Protein AF-A0A2K8S0R3-F1 (afdb_monomer_lite)

Sequence (87 aa):
MMGQVSLTFDEGDGRNRAFGRLAIDMGLAKAEGPVTAKLDVASMRQLVDGMMEAMYAIERTERLEGQMPDLQAPSAYELGALTGGFP

Structure (mmCIF, N/CA/C/O backbone):
data_AF-A0A2K8S0R3-F1
#
_entry.id   AF-A0A2K8S0R3-F1
#
loop_
_atom_site.group_PDB
_atom_site.id
_atom_site.type_symbol
_atom_site.label_atom_id
_atom_site.label_alt_id
_atom_site.label_comp_id
_atom_site.label_asym_id
_atom_site.label_entity_id
_atom_site.label_seq_id
_atom_site.pdbx_PDB_ins_code
_atom_site.Cartn_x
_atom_site.Cartn_y
_atom_site.Cartn_z
_atom_site.occupancy
_atom_site.B_iso_or_equiv
_atom_site.auth_seq_id
_atom_site.auth_comp_id
_atom_site.auth_asym_id
_atom_site.auth_atom_id
_atom_site.pdbx_PDB_model_num
ATOM 1 N N . MET A 1 1 ? 7.313 -2.963 19.707 1.00 58.78 1 MET A N 1
ATOM 2 C CA . MET A 1 1 ? 7.991 -2.376 18.531 1.00 58.78 1 MET A CA 1
ATOM 3 C C . MET A 1 1 ? 6.908 -1.780 17.650 1.00 58.78 1 MET A C 1
ATOM 5 O O . MET A 1 1 ? 5.856 -2.400 17.566 1.00 58.78 1 MET A O 1
ATOM 9 N N . MET A 1 2 ? 7.098 -0.590 17.073 1.00 67.38 2 MET A N 1
ATOM 10 C CA . MET A 1 2 ? 6.173 -0.099 16.041 1.00 67.38 2 MET A CA 1
ATOM 11 C C . MET A 1 2 ? 6.462 -0.844 14.736 1.00 67.38 2 MET A C 1
ATOM 13 O O . MET A 1 2 ? 7.631 -1.020 14.400 1.00 67.38 2 MET A O 1
ATOM 17 N N . GLY A 1 3 ? 5.419 -1.306 14.045 1.00 74.25 3 GLY A N 1
ATOM 18 C CA . GLY A 1 3 ? 5.560 -1.908 12.720 1.00 74.25 3 GLY A CA 1
ATOM 19 C C . GLY A 1 3 ? 6.018 -0.879 11.684 1.00 74.25 3 GLY A C 1
ATOM 20 O O . GLY A 1 3 ? 5.742 0.313 11.818 1.00 74.25 3 GLY A O 1
ATOM 21 N N . GLN A 1 4 ? 6.717 -1.341 10.653 1.00 80.19 4 GLN A N 1
ATOM 22 C CA . GLN A 1 4 ? 7.217 -0.533 9.553 1.00 80.19 4 GLN A CA 1
ATOM 23 C C . GLN A 1 4 ? 6.762 -1.126 8.221 1.00 80.19 4 GLN A C 1
ATOM 25 O O . GLN A 1 4 ? 6.921 -2.315 7.963 1.00 80.19 4 GLN A O 1
ATOM 30 N N . VAL A 1 5 ? 6.256 -0.269 7.340 1.00 79.62 5 VAL A N 1
ATOM 31 C CA . VAL A 1 5 ? 6.036 -0.605 5.932 1.00 79.62 5 VAL A CA 1
ATOM 32 C C . VAL A 1 5 ? 7.035 0.193 5.106 1.00 79.62 5 VAL A C 1
ATOM 34 O O . VAL A 1 5 ? 7.132 1.409 5.266 1.00 79.62 5 VAL A O 1
ATOM 37 N N . SER A 1 6 ? 7.795 -0.473 4.240 1.00 82.81 6 SER A N 1
ATOM 38 C CA . SER A 1 6 ? 8.690 0.181 3.288 1.00 82.81 6 SER A CA 1
ATOM 39 C C . SER A 1 6 ? 8.356 -0.230 1.859 1.00 82.81 6 SER A C 1
ATOM 41 O O . SER A 1 6 ? 8.092 -1.395 1.562 1.00 82.81 6 SER A O 1
ATOM 43 N N . LEU A 1 7 ? 8.347 0.759 0.970 1.00 82.88 7 LEU A N 1
ATOM 44 C CA . LEU A 1 7 ? 8.149 0.579 -0.461 1.00 82.88 7 LEU A CA 1
ATOM 45 C C . LEU A 1 7 ? 9.365 1.164 -1.176 1.00 82.88 7 LEU A C 1
ATOM 47 O O . LEU A 1 7 ? 9.702 2.331 -0.984 1.00 82.88 7 LEU A O 1
ATOM 51 N N . THR A 1 8 ? 10.045 0.348 -1.973 1.00 83.69 8 THR A N 1
ATOM 52 C CA . THR A 1 8 ? 11.215 0.759 -2.759 1.00 83.69 8 THR A CA 1
ATOM 53 C C . THR A 1 8 ? 10.945 0.516 -4.233 1.00 83.69 8 THR A C 1
ATOM 55 O O . THR A 1 8 ? 10.390 -0.521 -4.592 1.00 83.69 8 THR A O 1
ATOM 58 N N . PHE A 1 9 ? 11.342 1.459 -5.084 1.00 81.88 9 PHE A N 1
ATOM 59 C CA . PHE A 1 9 ? 11.211 1.350 -6.534 1.00 81.88 9 PHE A CA 1
ATOM 60 C C . PHE A 1 9 ? 12.584 1.058 -7.128 1.00 81.88 9 PHE A C 1
ATOM 62 O O . PHE A 1 9 ? 13.492 1.877 -7.007 1.00 81.88 9 PHE A O 1
ATOM 69 N N . ASP A 1 10 ? 12.728 -0.109 -7.748 1.00 81.44 10 ASP A N 1
ATOM 70 C CA . ASP A 1 10 ? 13.930 -0.467 -8.492 1.00 81.44 10 ASP A CA 1
ATOM 71 C C . ASP A 1 10 ? 13.708 -0.069 -9.961 1.00 81.44 10 ASP A C 1
ATOM 73 O O . ASP A 1 10 ? 12.854 -0.630 -10.663 1.00 81.44 10 ASP A O 1
ATOM 77 N N . GLU A 1 11 ? 14.443 0.952 -10.410 1.00 72.69 11 GLU A N 1
ATOM 78 C CA . GLU A 1 11 ? 14.388 1.440 -11.788 1.00 72.69 11 GLU A CA 1
ATOM 79 C C . GLU A 1 11 ? 15.002 0.396 -12.730 1.00 72.69 11 GLU A C 1
ATOM 81 O O . GLU A 1 11 ? 16.091 -0.133 -12.499 1.00 72.69 11 GLU A O 1
ATOM 86 N N . GLY A 1 12 ? 14.262 0.041 -13.779 1.00 70.94 12 GLY A N 1
ATOM 87 C CA . GLY A 1 12 ? 14.693 -0.966 -14.741 1.00 70.94 12 GLY A CA 1
ATOM 88 C C . GLY A 1 12 ? 15.786 -0.433 -15.667 1.00 70.94 12 GLY A C 1
ATOM 89 O O . GLY A 1 12 ? 15.630 0.624 -16.267 1.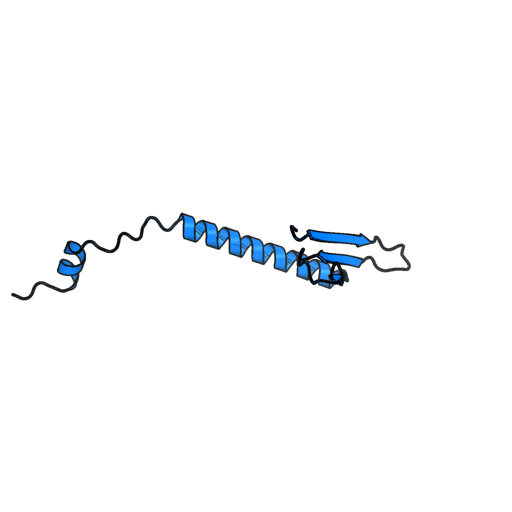00 70.94 12 GLY A O 1
ATOM 90 N N . ASP A 1 13 ? 16.859 -1.197 -15.863 1.00 72.44 13 ASP A N 1
ATOM 91 C CA . ASP A 1 13 ? 18.019 -0.839 -16.698 1.00 72.44 13 ASP A CA 1
ATOM 92 C C . ASP A 1 13 ? 17.822 -1.113 -18.208 1.00 72.44 13 ASP A C 1
ATOM 94 O O . ASP A 1 13 ? 18.776 -1.324 -18.959 1.00 72.44 13 ASP A O 1
ATOM 98 N N . GLY A 1 14 ? 16.570 -1.171 -18.670 1.00 64.88 14 GLY A N 1
ATOM 99 C CA . GLY A 1 14 ? 16.206 -1.482 -20.058 1.00 64.88 14 GLY A CA 1
ATOM 100 C C . GLY A 1 14 ? 16.293 -2.969 -20.433 1.00 64.88 14 GLY A C 1
ATOM 101 O O . GLY A 1 14 ? 15.659 -3.378 -21.404 1.00 64.88 14 GLY A O 1
ATOM 102 N N . ARG A 1 15 ? 17.004 -3.800 -19.654 1.00 72.56 15 ARG A N 1
ATOM 103 C CA . ARG A 1 15 ? 16.954 -5.275 -19.751 1.00 72.56 15 ARG A CA 1
ATOM 104 C C . ARG A 1 15 ? 16.012 -5.868 -18.714 1.00 72.56 15 ARG A C 1
ATOM 106 O O . ARG A 1 15 ? 15.320 -6.844 -18.997 1.00 72.56 15 ARG A O 1
ATOM 113 N N . ASN A 1 16 ? 15.950 -5.252 -17.539 1.00 67.44 16 ASN A N 1
ATOM 114 C CA . ASN A 1 16 ? 15.004 -5.589 -16.488 1.00 67.44 16 ASN A CA 1
ATOM 115 C C . ASN A 1 16 ? 13.836 -4.597 -16.482 1.00 67.44 16 ASN A C 1
ATOM 117 O O . ASN A 1 16 ? 14.029 -3.387 -16.573 1.00 67.44 16 ASN A O 1
ATOM 121 N N . ARG A 1 17 ? 12.603 -5.105 -16.362 1.00 72.62 17 ARG A N 1
ATOM 122 C CA . ARG A 1 17 ? 11.430 -4.251 -16.118 1.00 72.62 17 ARG A CA 1
ATOM 123 C C . ARG A 1 17 ? 11.527 -3.637 -14.724 1.00 72.62 17 ARG A C 1
ATOM 125 O O . ARG A 1 17 ? 11.908 -4.339 -13.792 1.00 72.62 17 ARG A O 1
ATOM 132 N N . ALA A 1 18 ? 11.128 -2.373 -14.594 1.00 76.44 18 ALA A N 1
ATOM 133 C CA . ALA A 1 18 ? 10.986 -1.716 -13.299 1.00 76.44 18 ALA A CA 1
ATOM 134 C C . ALA A 1 18 ? 9.997 -2.484 -12.406 1.00 76.44 18 ALA A C 1
ATOM 136 O O . ALA A 1 18 ? 8.971 -2.980 -12.888 1.00 76.44 18 ALA A O 1
ATOM 137 N N . PHE A 1 19 ? 10.306 -2.589 -11.116 1.00 81.06 19 PHE A N 1
ATOM 138 C CA . PHE A 1 19 ? 9.458 -3.262 -10.135 1.00 81.06 19 PHE A CA 1
ATOM 139 C C . PHE A 1 19 ? 9.531 -2.569 -8.776 1.00 81.06 19 PHE A C 1
ATOM 141 O O . PHE A 1 19 ? 10.523 -1.929 -8.432 1.00 81.06 19 PHE A O 1
ATOM 148 N N . GLY A 1 20 ? 8.469 -2.723 -7.994 1.00 82.25 20 GLY A N 1
ATOM 149 C CA . GLY A 1 20 ? 8.433 -2.304 -6.601 1.00 82.25 20 GLY A CA 1
ATOM 150 C C . GLY A 1 20 ? 8.817 -3.457 -5.684 1.00 82.25 20 GLY A C 1
ATOM 151 O O . GLY A 1 20 ? 8.520 -4.619 -5.969 1.00 82.25 20 GLY A O 1
ATOM 152 N N . ARG A 1 21 ? 9.443 -3.152 -4.553 1.00 83.38 21 ARG A N 1
ATOM 153 C CA . ARG A 1 21 ? 9.579 -4.071 -3.425 1.00 83.38 21 ARG A CA 1
ATOM 154 C C . ARG A 1 21 ? 8.802 -3.495 -2.251 1.00 83.38 21 ARG A C 1
ATOM 156 O O . ARG A 1 21 ? 9.108 -2.395 -1.803 1.00 83.38 21 ARG A O 1
ATOM 163 N N . LEU A 1 22 ? 7.813 -4.242 -1.773 1.00 83.62 22 LEU A N 1
ATOM 164 C CA . LEU A 1 22 ? 7.064 -3.940 -0.559 1.00 83.62 22 LEU A CA 1
ATOM 165 C C . LEU A 1 22 ? 7.603 -4.823 0.563 1.00 83.62 22 LEU A C 1
ATOM 167 O O . LEU A 1 22 ? 7.649 -6.041 0.404 1.00 83.62 22 LEU A O 1
ATOM 171 N N . ALA A 1 23 ? 8.004 -4.229 1.678 1.00 82.88 23 ALA A N 1
ATOM 172 C CA . ALA A 1 23 ? 8.375 -4.945 2.886 1.00 82.88 23 ALA A CA 1
ATOM 173 C C . ALA A 1 23 ? 7.491 -4.484 4.047 1.00 82.88 23 ALA A C 1
ATOM 175 O O . ALA A 1 23 ? 7.334 -3.286 4.278 1.00 82.88 23 ALA A O 1
ATOM 176 N N . ILE A 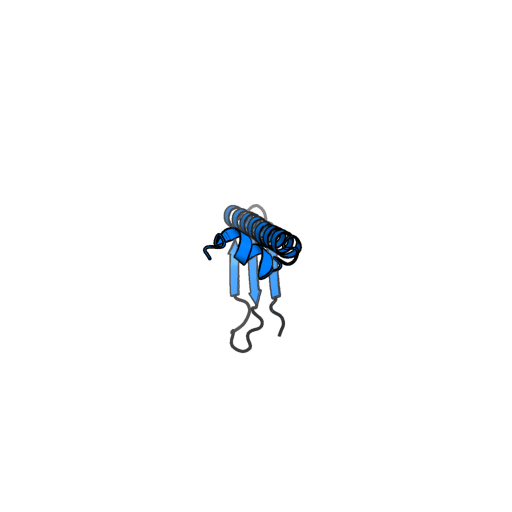1 24 ? 6.900 -5.438 4.761 1.00 82.50 24 ILE A N 1
ATOM 177 C CA . ILE A 1 24 ? 6.028 -5.191 5.907 1.00 82.50 24 ILE A CA 1
ATOM 178 C C . ILE A 1 24 ? 6.638 -5.891 7.115 1.00 82.50 24 ILE A C 1
ATOM 180 O O . ILE A 1 24 ? 6.630 -7.119 7.211 1.00 82.50 24 ILE A O 1
ATOM 184 N N . ASP A 1 25 ? 7.155 -5.097 8.041 1.00 82.31 25 ASP A N 1
ATOM 185 C CA . ASP A 1 25 ? 7.487 -5.526 9.388 1.00 82.31 25 ASP A CA 1
ATOM 186 C C . ASP A 1 25 ? 6.321 -5.162 10.310 1.00 82.31 25 ASP A C 1
ATOM 188 O O . ASP A 1 25 ? 6.012 -3.993 10.521 1.00 82.31 25 ASP A O 1
ATOM 192 N N . MET A 1 26 ? 5.650 -6.159 10.876 1.00 74.69 26 MET A N 1
ATOM 193 C CA . MET A 1 26 ? 4.543 -5.913 11.804 1.00 74.69 26 MET A CA 1
ATOM 194 C C . MET A 1 26 ? 5.021 -5.595 13.232 1.00 74.69 26 MET A C 1
ATOM 196 O O . MET A 1 26 ? 4.193 -5.393 14.117 1.00 74.69 26 MET A O 1
ATOM 200 N N . GLY A 1 27 ? 6.335 -5.575 13.495 1.00 66.50 27 GLY A N 1
ATOM 201 C CA . GLY A 1 27 ? 6.899 -5.300 14.820 1.00 66.50 27 GLY A CA 1
ATOM 202 C C . GLY A 1 27 ? 6.521 -6.350 15.872 1.00 66.50 27 GLY A C 1
ATOM 203 O O . GLY A 1 27 ? 6.627 -6.100 17.079 1.00 66.50 27 GLY A O 1
ATOM 204 N N . LEU A 1 28 ? 6.046 -7.517 15.422 1.00 69.12 28 LEU A N 1
ATOM 205 C CA . LEU A 1 28 ? 5.659 -8.636 16.268 1.00 69.12 28 LEU A CA 1
ATOM 206 C C . LEU A 1 28 ? 6.927 -9.358 16.711 1.00 69.12 28 LEU A C 1
ATOM 208 O O . LEU A 1 28 ? 7.666 -9.875 15.881 1.00 69.12 28 LEU A O 1
ATOM 212 N N . ALA A 1 29 ? 7.133 -9.481 18.024 1.00 60.94 29 ALA A N 1
ATOM 213 C CA . ALA A 1 29 ? 8.307 -10.132 18.620 1.00 60.94 29 ALA A CA 1
ATOM 214 C C . ALA A 1 29 ? 8.520 -11.611 18.207 1.00 60.94 29 ALA A C 1
ATOM 216 O O . ALA A 1 29 ? 9.492 -12.229 18.628 1.00 60.94 29 ALA A O 1
ATOM 217 N N . LYS A 1 30 ? 7.601 -12.189 17.423 1.00 64.81 30 LYS A N 1
ATOM 218 C CA . LYS A 1 30 ? 7.629 -13.567 16.915 1.00 64.81 30 LYS A CA 1
ATOM 219 C C . LYS A 1 30 ? 7.816 -13.677 15.395 1.00 64.81 30 LYS A C 1
ATOM 221 O O . LYS A 1 30 ? 7.859 -14.796 14.899 1.00 64.81 30 LYS A O 1
ATOM 226 N N . ALA A 1 31 ? 7.867 -12.573 14.652 1.00 64.56 31 ALA A N 1
ATOM 227 C CA . ALA A 1 31 ? 8.088 -12.624 13.208 1.00 64.56 31 ALA A CA 1
ATOM 228 C C . ALA A 1 31 ? 9.594 -12.705 12.908 1.00 64.56 31 ALA A C 1
ATOM 230 O O . ALA A 1 31 ? 10.375 -11.954 13.485 1.00 64.56 31 ALA A O 1
ATOM 231 N N . GLU A 1 32 ? 10.001 -13.585 11.989 1.00 68.38 32 GLU A N 1
ATOM 232 C CA . GLU A 1 32 ? 11.406 -13.801 11.581 1.00 68.38 32 GLU A CA 1
ATOM 233 C C . GLU A 1 32 ? 12.003 -12.639 10.753 1.00 68.38 32 GLU A C 1
ATOM 235 O O . GLU A 1 32 ? 13.056 -12.777 10.133 1.00 68.38 32 GLU A O 1
ATOM 240 N N . GLY A 1 33 ? 11.341 -11.481 10.743 1.00 72.12 33 GLY A N 1
ATOM 241 C CA . GLY A 1 33 ? 11.710 -10.303 9.969 1.00 72.12 33 GLY A CA 1
ATOM 242 C C . GLY A 1 33 ? 10.571 -9.805 9.073 1.00 72.12 33 GLY A C 1
ATOM 243 O O . GLY A 1 33 ? 9.445 -10.307 9.146 1.00 72.12 33 GLY A O 1
ATOM 244 N N . PRO A 1 34 ? 10.848 -8.796 8.231 1.00 76.44 34 PRO A N 1
ATOM 245 C CA . PRO A 1 34 ? 9.855 -8.224 7.334 1.00 76.44 34 PRO A CA 1
ATOM 246 C C . PRO A 1 34 ? 9.418 -9.225 6.260 1.00 76.44 34 PRO A C 1
ATOM 248 O O . PRO A 1 34 ? 10.242 -9.832 5.573 1.00 76.44 34 PRO A O 1
ATOM 251 N N . VAL A 1 35 ? 8.106 -9.336 6.049 1.00 81.50 35 VAL A N 1
ATOM 252 C CA . VAL A 1 35 ? 7.546 -10.043 4.891 1.00 81.50 35 VAL A CA 1
ATOM 253 C C . VAL A 1 35 ? 7.785 -9.178 3.661 1.00 81.50 35 VAL A C 1
ATOM 255 O O . VAL A 1 35 ? 7.369 -8.021 3.639 1.00 81.50 35 VAL A O 1
ATOM 258 N N . THR A 1 36 ? 8.451 -9.720 2.640 1.00 81.25 36 THR A N 1
ATOM 259 C CA . THR A 1 36 ? 8.768 -8.976 1.412 1.00 81.25 36 THR A CA 1
ATOM 260 C C . THR A 1 36 ? 8.023 -9.530 0.201 1.00 81.25 36 THR A C 1
ATOM 262 O O . THR A 1 36 ? 7.895 -10.741 0.033 1.00 81.25 36 THR A O 1
ATOM 265 N N . ALA A 1 37 ? 7.539 -8.636 -0.660 1.00 82.38 37 ALA A N 1
ATOM 266 C CA . ALA A 1 37 ? 6.873 -8.958 -1.914 1.00 82.38 37 ALA A CA 1
ATOM 267 C C . ALA A 1 37 ? 7.455 -8.116 -3.056 1.00 82.38 37 ALA A C 1
ATOM 269 O O . ALA A 1 37 ? 7.721 -6.922 -2.901 1.00 82.38 37 ALA A O 1
ATOM 270 N N . LYS A 1 38 ? 7.645 -8.747 -4.219 1.00 85.50 38 LYS A N 1
ATOM 271 C CA . LYS A 1 38 ? 8.010 -8.064 -5.464 1.00 85.50 38 LYS A CA 1
ATOM 272 C C . LYS A 1 38 ? 6.735 -7.760 -6.242 1.00 85.50 38 LYS A C 1
ATOM 274 O O . LYS A 1 38 ? 5.952 -8.667 -6.504 1.00 85.50 38 LYS A O 1
ATOM 279 N N . LEU A 1 39 ? 6.550 -6.504 -6.618 1.00 85.00 39 LEU A N 1
ATOM 280 C CA . LEU A 1 39 ? 5.362 -6.009 -7.301 1.00 85.00 39 LEU A CA 1
ATOM 281 C C . LEU A 1 39 ? 5.736 -5.572 -8.714 1.00 85.00 39 LEU A C 1
ATOM 283 O O . LEU A 1 39 ? 6.654 -4.773 -8.905 1.00 85.00 39 LEU A O 1
ATOM 287 N N . ASP A 1 40 ? 5.020 -6.082 -9.710 1.00 86.62 40 ASP A N 1
ATOM 288 C CA . ASP A 1 40 ? 5.077 -5.511 -11.051 1.00 86.62 40 ASP A CA 1
ATOM 289 C C . ASP A 1 40 ? 4.301 -4.184 -11.120 1.00 86.62 40 ASP A C 1
ATOM 291 O O . ASP A 1 40 ? 3.648 -3.761 -10.164 1.00 86.62 40 ASP A O 1
ATOM 295 N N . VAL A 1 41 ? 4.376 -3.502 -12.263 1.00 81.81 41 VAL A N 1
ATOM 296 C CA . VAL A 1 41 ? 3.752 -2.181 -12.444 1.00 81.81 41 VAL A CA 1
ATOM 297 C C . VAL A 1 41 ? 2.232 -2.218 -12.255 1.00 81.81 41 VAL A C 1
ATOM 299 O O . VAL A 1 41 ? 1.667 -1.291 -11.677 1.00 81.81 41 VAL A O 1
ATOM 302 N N . ALA A 1 42 ? 1.564 -3.286 -12.696 1.00 86.50 42 ALA A N 1
ATOM 303 C CA . ALA A 1 42 ? 0.117 -3.422 -12.544 1.00 86.50 42 ALA A CA 1
ATOM 304 C C . ALA A 1 42 ? -0.284 -3.627 -11.074 1.00 86.50 42 ALA A C 1
ATOM 306 O O . ALA A 1 42 ? -1.209 -2.977 -10.591 1.00 86.50 42 ALA A O 1
ATOM 307 N N . SER A 1 43 ? 0.456 -4.464 -10.351 1.00 87.19 43 SER A N 1
ATOM 308 C CA . SER A 1 43 ? 0.247 -4.738 -8.927 1.00 87.19 43 SER A CA 1
ATOM 309 C C . SER A 1 43 ? 0.562 -3.512 -8.067 1.00 87.19 43 SER A C 1
ATOM 311 O O . SER A 1 43 ? -0.150 -3.238 -7.106 1.00 87.19 43 SER A O 1
ATOM 313 N N . MET A 1 44 ? 1.590 -2.729 -8.426 1.00 83.56 44 MET A N 1
ATOM 314 C CA . MET A 1 44 ? 1.881 -1.448 -7.769 1.00 83.56 44 MET A CA 1
ATOM 315 C C . MET A 1 44 ? 0.719 -0.466 -7.916 1.00 83.56 44 MET A C 1
ATOM 317 O O . MET A 1 44 ? 0.339 0.178 -6.943 1.00 83.56 44 MET A O 1
ATOM 321 N N . ARG A 1 45 ? 0.128 -0.375 -9.112 1.00 86.44 45 ARG A N 1
ATOM 322 C CA . ARG A 1 45 ? -1.048 0.468 -9.336 1.00 86.44 45 ARG A CA 1
ATOM 323 C C . ARG A 1 45 ? -2.226 0.026 -8.467 1.00 86.44 45 ARG A C 1
ATOM 325 O O . ARG A 1 45 ? -2.795 0.855 -7.772 1.00 86.44 45 ARG A O 1
ATOM 332 N N . GLN A 1 46 ? -2.533 -1.271 -8.451 1.00 88.25 46 GLN A N 1
ATOM 333 C CA . GLN A 1 46 ? -3.609 -1.818 -7.618 1.00 88.25 46 GLN A CA 1
ATOM 334 C C . GLN A 1 46 ? -3.385 -1.561 -6.125 1.00 88.25 46 GLN A C 1
ATOM 336 O O . GLN A 1 46 ? -4.332 -1.240 -5.413 1.00 88.25 46 GLN A O 1
ATOM 341 N N . LEU A 1 47 ? -2.140 -1.675 -5.652 1.00 86.69 47 LEU A N 1
ATOM 342 C CA . LEU A 1 47 ? -1.795 -1.372 -4.266 1.00 86.69 47 LEU A CA 1
ATOM 343 C C . LEU A 1 47 ? -2.097 0.093 -3.926 1.00 86.69 47 LEU A C 1
ATOM 345 O O . LEU A 1 47 ? -2.724 0.361 -2.906 1.00 86.69 47 LEU A O 1
ATOM 349 N N . VAL A 1 48 ? -1.674 1.031 -4.778 1.00 86.06 48 VAL A N 1
ATOM 350 C CA . VAL A 1 48 ? -1.920 2.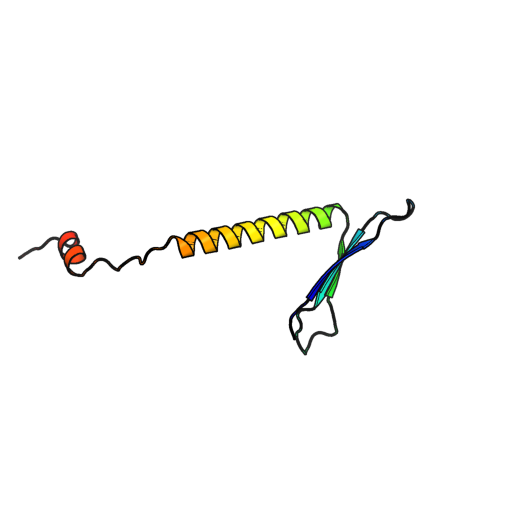467 -4.571 1.00 86.06 48 VAL A CA 1
ATOM 351 C C . VAL A 1 48 ? -3.414 2.783 -4.613 1.00 86.06 48 VAL A C 1
ATOM 353 O O . VAL A 1 48 ? -3.905 3.474 -3.721 1.00 86.06 48 VAL A O 1
ATOM 356 N N . ASP A 1 49 ? -4.138 2.243 -5.595 1.00 90.00 49 ASP A N 1
ATOM 357 C CA . ASP A 1 49 ? -5.586 2.433 -5.727 1.00 90.00 49 ASP A CA 1
ATOM 358 C C . ASP A 1 49 ? -6.314 1.921 -4.466 1.00 90.00 49 ASP A C 1
ATOM 360 O O . ASP A 1 49 ? -7.104 2.648 -3.864 1.00 90.00 49 ASP A O 1
ATOM 364 N N . GLY A 1 50 ? -5.965 0.723 -3.981 1.00 89.94 50 GLY A N 1
ATOM 365 C CA . GLY A 1 50 ? -6.539 0.157 -2.757 1.00 89.94 50 GLY A CA 1
ATOM 366 C C . GLY A 1 50 ? -6.190 0.942 -1.485 1.00 89.94 50 GLY A C 1
ATOM 367 O O . GLY A 1 50 ? -7.035 1.101 -0.605 1.00 89.94 50 GLY A O 1
ATOM 368 N N . MET A 1 51 ? -4.969 1.481 -1.379 1.00 86.94 51 MET A N 1
ATOM 369 C CA . MET A 1 51 ? -4.587 2.350 -0.258 1.00 86.94 51 MET A CA 1
ATOM 370 C C . MET A 1 51 ? -5.383 3.660 -0.256 1.00 86.94 51 MET A C 1
ATOM 372 O O . MET A 1 51 ? -5.828 4.099 0.803 1.00 86.94 51 MET A O 1
ATOM 376 N N . MET A 1 52 ? -5.597 4.267 -1.427 1.00 89.38 52 MET A N 1
ATOM 377 C CA . MET A 1 52 ? -6.425 5.468 -1.565 1.00 89.38 52 MET A CA 1
ATOM 378 C C . MET A 1 52 ? -7.874 5.201 -1.154 1.00 89.38 52 MET A C 1
ATOM 380 O O . MET A 1 52 ? -8.439 5.969 -0.378 1.00 89.38 52 MET A O 1
ATOM 384 N N . GLU A 1 53 ? -8.465 4.097 -1.617 1.00 92.12 53 GLU A N 1
ATOM 385 C CA . GLU A 1 53 ? -9.818 3.693 -1.219 1.00 92.12 53 GLU A CA 1
ATOM 386 C C . GLU A 1 53 ? -9.937 3.486 0.296 1.00 92.12 53 GLU A C 1
ATOM 388 O O . GLU A 1 53 ? -10.892 3.964 0.912 1.00 92.12 53 GLU A O 1
ATOM 393 N N . ALA A 1 54 ? -8.950 2.830 0.913 1.00 83.50 54 ALA A N 1
ATOM 394 C CA . ALA A 1 54 ? -8.922 2.622 2.356 1.00 83.50 54 ALA A CA 1
ATOM 395 C C . ALA A 1 54 ? -8.840 3.948 3.131 1.00 83.50 54 ALA A C 1
ATOM 397 O O . ALA A 1 54 ? -9.582 4.134 4.094 1.00 83.50 54 ALA A O 1
ATOM 398 N N . MET A 1 55 ? -7.999 4.894 2.695 1.00 85.56 55 MET A N 1
ATOM 399 C CA . MET A 1 55 ? -7.924 6.226 3.310 1.00 85.56 55 MET A CA 1
ATOM 400 C C . MET A 1 55 ? -9.251 6.977 3.186 1.00 85.56 55 MET A C 1
ATOM 402 O O . MET A 1 55 ? -9.743 7.503 4.181 1.00 85.56 55 MET A O 1
ATOM 406 N N . TYR A 1 56 ? -9.889 6.957 2.012 1.00 86.38 56 TYR A N 1
ATOM 407 C CA . TYR A 1 56 ? -11.211 7.562 1.839 1.00 86.38 56 TYR A CA 1
ATOM 408 C C . TYR A 1 56 ? -12.274 6.926 2.739 1.00 86.38 56 TYR A C 1
ATOM 410 O O . TYR A 1 56 ? -13.144 7.630 3.254 1.00 86.38 56 TYR A O 1
ATOM 418 N N . ALA A 1 57 ? -12.222 5.607 2.939 1.00 86.62 57 ALA A N 1
ATOM 419 C CA . ALA A 1 57 ? -13.127 4.915 3.849 1.00 86.62 57 ALA A CA 1
ATOM 420 C C . ALA A 1 57 ? -12.912 5.352 5.308 1.00 86.62 57 ALA A C 1
ATOM 422 O O . ALA A 1 57 ? -13.894 5.590 6.015 1.00 86.62 57 ALA A O 1
ATOM 423 N N . ILE A 1 58 ? -11.655 5.519 5.735 1.00 84.44 58 ILE A N 1
ATOM 424 C CA . ILE A 1 58 ? -11.307 6.030 7.068 1.00 84.44 58 ILE A CA 1
ATOM 425 C C . ILE A 1 58 ? -11.803 7.470 7.223 1.00 84.44 58 ILE A C 1
ATOM 427 O O . ILE A 1 58 ? -12.613 7.729 8.107 1.00 84.44 58 ILE A O 1
ATOM 431 N N . GLU A 1 59 ? -11.434 8.381 6.318 1.00 86.38 59 GLU A N 1
ATOM 432 C CA . GLU A 1 59 ? -11.862 9.787 6.367 1.00 86.38 59 GLU A CA 1
ATOM 433 C C . GLU A 1 59 ? -13.389 9.937 6.370 1.00 86.38 59 GLU A C 1
ATOM 435 O O . GLU A 1 59 ? -13.954 10.801 7.044 1.00 86.38 59 GLU A O 1
ATOM 440 N N . ARG A 1 60 ? -14.089 9.104 5.591 1.00 81.81 60 ARG A N 1
ATOM 441 C CA . ARG A 1 60 ? -15.553 9.078 5.574 1.00 81.81 60 ARG A CA 1
ATOM 442 C C . ARG A 1 60 ? -16.110 8.634 6.921 1.00 81.81 60 ARG A C 1
ATOM 444 O O . ARG A 1 60 ? -17.096 9.216 7.363 1.00 81.81 60 ARG A O 1
ATOM 451 N N . THR A 1 61 ? -15.517 7.617 7.533 1.00 79.56 61 THR A N 1
ATOM 452 C CA . THR A 1 61 ? -15.943 7.101 8.838 1.00 79.56 61 THR A CA 1
ATOM 453 C C . THR A 1 61 ? -15.712 8.145 9.921 1.00 79.56 61 THR A C 1
ATOM 455 O O . THR A 1 61 ? -16.660 8.495 10.611 1.00 79.56 61 THR A O 1
ATOM 458 N N . GLU A 1 62 ? -14.529 8.758 9.975 1.00 80.56 62 GLU A N 1
ATOM 459 C CA . GLU A 1 62 ? -14.227 9.841 10.919 1.00 80.56 62 GLU A CA 1
ATOM 460 C C . GLU A 1 62 ? -15.161 11.045 10.735 1.00 80.56 62 GLU A C 1
ATOM 462 O O . GLU A 1 62 ? -15.618 11.641 11.708 1.00 80.56 62 GLU A O 1
ATOM 467 N N . ARG A 1 63 ? -15.511 11.393 9.488 1.00 74.94 63 ARG A N 1
ATOM 468 C CA . ARG A 1 63 ? -16.490 12.454 9.213 1.00 74.94 63 ARG A CA 1
ATOM 469 C C . ARG A 1 63 ? -17.895 12.076 9.678 1.00 74.94 63 ARG A C 1
ATOM 471 O O . ARG A 1 63 ? -18.605 12.950 10.157 1.00 74.94 63 ARG A O 1
ATOM 478 N N . LEU A 1 64 ? -18.310 10.820 9.514 1.00 70.25 64 LEU A N 1
ATOM 479 C CA . LEU A 1 64 ? -19.617 10.337 9.970 1.00 70.25 64 LEU A CA 1
ATOM 480 C C . LEU A 1 64 ? -19.687 10.265 11.500 1.00 70.25 64 LEU A C 1
ATOM 482 O O . LEU A 1 64 ? -20.690 10.677 12.070 1.00 70.25 64 LEU A O 1
ATOM 486 N N . GLU A 1 65 ? -18.620 9.818 12.160 1.00 65.62 65 GLU A N 1
ATOM 487 C CA . GLU A 1 65 ? -18.508 9.794 13.622 1.00 65.62 65 GLU A CA 1
ATOM 488 C C . GLU A 1 65 ? -18.436 11.214 14.204 1.00 65.62 65 GLU A C 1
ATOM 490 O O . GLU A 1 65 ? -19.129 11.518 15.170 1.00 65.62 65 GLU A O 1
ATOM 495 N N . GLY A 1 66 ? -17.703 12.133 13.564 1.00 57.81 66 GLY A N 1
ATOM 496 C CA . GLY A 1 66 ? -17.682 13.557 13.921 1.00 57.81 66 GLY A CA 1
ATOM 497 C C . GLY A 1 66 ? -18.971 14.324 13.583 1.00 57.81 66 GLY A C 1
ATOM 498 O O . GLY A 1 66 ? -19.154 15.447 14.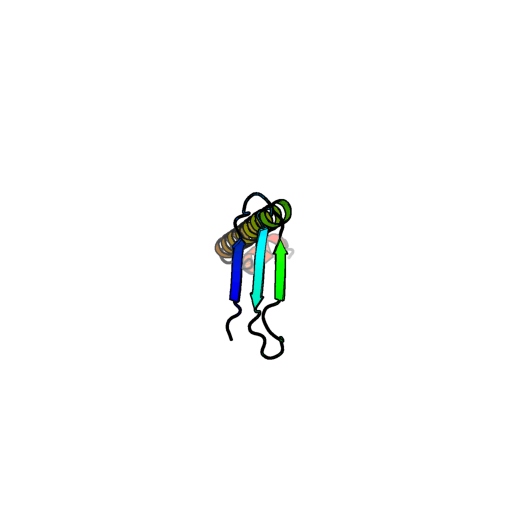050 1.00 57.81 66 GLY A O 1
ATOM 499 N N . GLN A 1 67 ? -19.867 13.737 12.780 1.00 52.97 67 GLN A N 1
ATOM 500 C CA . GLN A 1 67 ? -21.197 14.260 12.436 1.00 52.97 67 GLN A CA 1
ATOM 501 C C . GLN A 1 67 ? -22.338 13.507 13.126 1.00 52.97 67 GLN A C 1
ATOM 503 O O . GLN A 1 67 ? -23.497 13.730 12.779 1.00 52.97 67 GLN A O 1
ATOM 508 N N . MET A 1 68 ? -22.049 12.653 14.107 1.00 46.69 68 MET A N 1
ATOM 509 C CA . MET A 1 68 ? -23.037 12.283 15.110 1.00 46.69 68 MET A CA 1
ATOM 510 C C . MET A 1 68 ? -22.963 13.330 16.231 1.00 46.69 68 MET A C 1
ATOM 512 O O . MET A 1 68 ? -22.237 13.111 17.200 1.00 46.69 68 MET A O 1
ATOM 516 N N . PRO A 1 69 ? -23.676 14.482 16.157 1.00 47.81 69 PRO A N 1
ATOM 517 C CA . PRO A 1 69 ? -24.056 15.128 17.402 1.00 47.81 69 PRO A CA 1
ATOM 518 C C . PRO A 1 69 ? -24.816 14.060 18.177 1.00 47.81 69 PRO A C 1
ATOM 520 O O . PRO A 1 69 ? -25.596 13.330 17.555 1.00 47.81 69 PRO A O 1
ATOM 523 N N . ASP A 1 70 ? -24.521 13.936 19.472 1.00 53.00 70 ASP A N 1
ATOM 524 C CA . ASP A 1 70 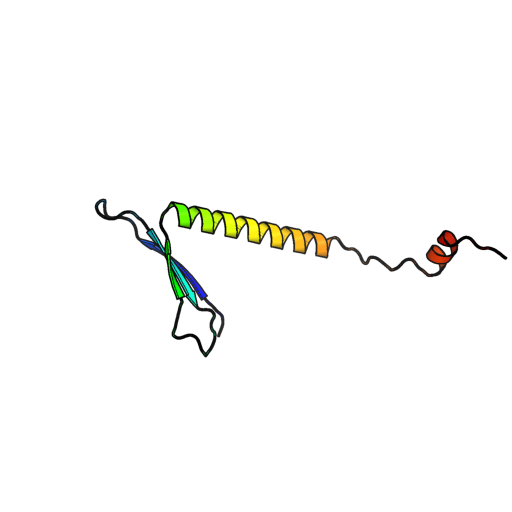? -25.216 13.051 20.399 1.00 53.00 70 ASP A CA 1
ATOM 525 C C . ASP A 1 70 ? -26.637 12.815 19.897 1.00 53.00 70 ASP A C 1
ATOM 527 O O . ASP A 1 70 ? -27.463 13.735 19.895 1.00 53.00 70 ASP A O 1
ATOM 531 N N . LEU A 1 71 ? -26.909 11.602 19.402 1.00 51.94 71 LEU A N 1
ATOM 532 C CA . LEU A 1 71 ? -28.274 11.124 19.277 1.00 51.94 71 LEU A CA 1
ATOM 533 C C . LEU A 1 71 ? -28.747 11.021 20.721 1.00 51.94 71 LEU A C 1
ATOM 535 O O . LEU A 1 71 ? -28.682 9.962 21.343 1.00 51.94 71 LEU A O 1
ATOM 539 N N . GLN A 1 72 ? -29.112 12.174 21.279 1.00 51.75 72 GLN A N 1
ATOM 540 C CA . GLN A 1 72 ? -29.713 12.311 22.576 1.00 51.75 72 GLN A CA 1
ATOM 541 C C . GLN A 1 72 ? -30.936 11.424 22.472 1.00 51.75 72 GLN A C 1
ATOM 543 O O . GLN A 1 72 ? -31.836 11.691 21.672 1.00 51.75 72 GLN A O 1
ATOM 548 N N . ALA A 1 73 ? -30.881 10.285 23.167 1.00 57.44 73 ALA A N 1
ATOM 549 C CA . ALA A 1 73 ? -31.993 9.359 23.204 1.00 57.44 73 ALA A CA 1
ATOM 550 C C . ALA A 1 73 ? -33.243 10.204 23.480 1.00 57.44 73 ALA A C 1
ATOM 552 O O . ALA A 1 73 ? -33.180 11.037 24.395 1.00 57.44 73 ALA A O 1
ATOM 553 N N . PRO A 1 74 ? -34.310 10.068 22.666 1.00 51.31 74 PRO A N 1
ATOM 554 C CA . PRO A 1 74 ? -35.482 10.916 22.790 1.00 51.31 74 PRO A CA 1
ATOM 555 C C . PRO A 1 74 ? -35.884 10.932 24.255 1.00 51.31 74 PRO A C 1
ATOM 557 O O . PRO A 1 74 ? -35.958 9.880 24.903 1.00 51.31 74 PRO A O 1
ATOM 560 N N . SER A 1 75 ? -36.034 12.134 24.803 1.00 59.84 75 SER A N 1
ATOM 561 C CA . SER A 1 75 ? -36.360 12.277 26.216 1.00 59.84 75 SER A CA 1
ATOM 562 C C . SER A 1 75 ? -37.639 11.479 26.497 1.00 59.84 75 SER A C 1
ATOM 564 O O . SER A 1 75 ? -38.488 11.322 25.618 1.00 59.84 75 SER A O 1
ATOM 566 N N . ALA A 1 76 ? -37.813 10.951 27.712 1.00 58.91 76 ALA A N 1
ATOM 567 C CA . ALA A 1 76 ? -38.982 10.123 28.048 1.00 58.91 76 ALA A CA 1
ATOM 568 C C . ALA A 1 76 ? -40.333 10.804 27.716 1.00 58.91 76 ALA A C 1
ATOM 570 O O . ALA A 1 76 ? -41.342 10.133 27.509 1.00 58.91 76 ALA A O 1
ATOM 571 N N . TYR A 1 77 ? -40.330 12.135 27.610 1.00 54.91 77 TYR A N 1
ATOM 572 C CA . TYR A 1 77 ? -41.445 12.951 27.147 1.00 54.91 77 TYR A CA 1
ATOM 573 C C . TYR A 1 77 ? -41.776 12.762 25.651 1.00 54.91 77 TYR A C 1
ATOM 575 O O . TYR A 1 77 ? -42.944 12.643 25.289 1.00 54.91 77 TYR A O 1
ATOM 583 N N . GLU A 1 78 ? -40.770 12.670 24.778 1.00 53.53 78 GLU A N 1
ATOM 584 C CA . GLU A 1 78 ? -40.943 12.456 23.332 1.00 53.53 78 GLU A CA 1
ATOM 585 C C . GLU A 1 78 ? -41.395 11.024 23.012 1.00 53.53 78 GLU A C 1
ATOM 587 O O . GLU A 1 78 ? -42.217 10.817 22.120 1.00 53.53 78 GLU A O 1
ATOM 592 N N . LEU A 1 79 ? -40.946 10.038 23.796 1.00 54.12 79 LEU A N 1
ATOM 593 C CA . LEU A 1 79 ? -41.453 8.662 23.726 1.00 54.12 79 LEU A CA 1
ATOM 594 C C . LEU A 1 79 ? -42.936 8.570 24.119 1.00 54.12 79 LEU A C 1
ATOM 596 O O . LEU A 1 79 ? -43.683 7.835 23.478 1.00 54.12 79 LEU A O 1
ATOM 600 N N . GLY A 1 80 ? -43.380 9.348 25.114 1.00 56.06 80 GLY A N 1
ATOM 601 C CA . GLY A 1 80 ? -44.789 9.416 25.524 1.00 56.06 80 GLY A CA 1
ATOM 602 C C . GLY A 1 80 ? -45.716 10.056 24.483 1.00 56.06 80 GLY A C 1
ATOM 603 O O . GLY A 1 80 ? -46.892 9.706 24.403 1.00 56.06 80 GLY A O 1
ATOM 604 N N . ALA A 1 81 ? -45.195 10.956 23.643 1.00 57.91 81 ALA A N 1
ATOM 605 C CA . ALA A 1 81 ? -45.946 11.535 22.529 1.00 57.91 81 ALA A CA 1
ATOM 606 C C . ALA A 1 81 ? -46.100 10.557 21.347 1.00 57.91 81 ALA A C 1
ATOM 608 O O . ALA A 1 81 ? -47.100 10.606 20.633 1.00 57.91 81 ALA A O 1
ATOM 609 N N . LEU A 1 82 ? -45.133 9.652 21.158 1.00 54.06 82 LEU A N 1
ATOM 610 C CA . LEU A 1 82 ? -45.134 8.651 20.085 1.00 54.06 82 LEU A CA 1
ATOM 611 C C . LEU A 1 82 ? -45.961 7.404 20.414 1.00 54.06 82 LEU A C 1
ATOM 613 O O . LEU A 1 82 ? -46.478 6.762 19.502 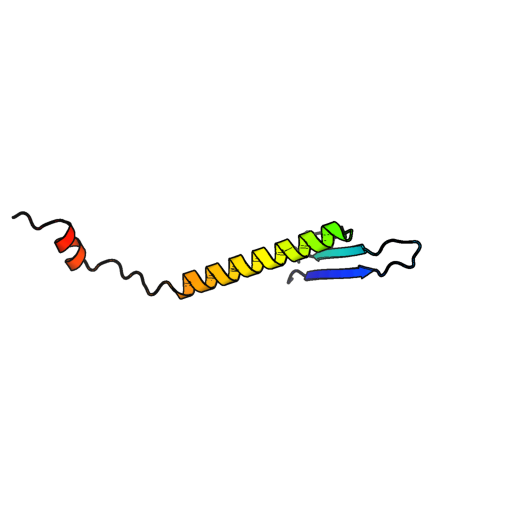1.00 54.06 82 LEU A O 1
ATOM 617 N N . THR A 1 83 ? -46.104 7.055 21.694 1.00 58.62 83 THR A N 1
ATOM 618 C CA . THR A 1 83 ? -46.905 5.895 22.115 1.00 58.62 83 THR A CA 1
ATOM 619 C C . THR A 1 83 ? -48.389 6.197 22.263 1.00 58.62 83 THR A C 1
ATOM 621 O O . THR A 1 83 ? -49.156 5.255 22.433 1.00 58.62 83 THR A O 1
ATOM 624 N N . GLY A 1 84 ? -48.800 7.464 22.122 1.00 46.91 84 GLY A N 1
ATOM 625 C CA . GLY A 1 84 ? -50.193 7.883 22.211 1.00 46.91 84 GLY A CA 1
ATOM 626 C C . GLY A 1 84 ? -50.752 7.622 23.607 1.00 46.91 84 GLY A C 1
ATOM 627 O O . GLY A 1 84 ? -51.098 6.495 23.948 1.00 46.91 84 GLY A O 1
ATOM 628 N N . GLY A 1 85 ? -50.877 8.675 24.415 1.00 51.00 85 GLY A N 1
ATOM 629 C CA . GLY A 1 85 ? -51.599 8.596 25.680 1.00 51.00 85 GLY A CA 1
ATOM 630 C C . GLY A 1 85 ? -52.988 7.991 25.467 1.00 51.00 85 GLY A C 1
ATOM 631 O O . GLY A 1 85 ? -53.864 8.624 24.882 1.00 51.00 85 GLY A O 1
ATOM 632 N N . PHE A 1 86 ? -53.171 6.763 25.939 1.00 44.84 86 PHE A N 1
ATOM 633 C CA . PHE A 1 86 ? -54.477 6.189 26.217 1.00 44.84 86 PHE A CA 1
ATOM 634 C C . PHE A 1 86 ? -54.682 6.277 27.737 1.00 44.84 86 PHE A C 1
ATOM 636 O O . PHE A 1 86 ? -53.729 5.987 28.465 1.00 44.84 86 PHE A O 1
ATOM 643 N N . PRO A 1 87 ? -55.851 6.750 28.209 1.00 54.25 87 PRO A N 1
ATOM 644 C CA . PRO A 1 87 ? -56.133 6.901 29.637 1.00 54.25 87 PRO A CA 1
ATOM 645 C C . PRO A 1 87 ? -56.064 5.577 30.403 1.00 54.25 87 PRO A C 1
ATOM 647 O O . PRO A 1 87 ? -56.324 4.515 29.789 1.00 54.25 87 PRO A O 1
#

Organism: NCBI:txid217203

Secondary structure (DSSP, 8-state):
---EEEEEEE---SSSPPEEEEEEE---TTSSS-EEEEE-HHHHHHHHHHHHHHHHHHHHHHHHHTT-----PPPHHHHHHHS----

Radius of gyration: 25.34 Å; chains: 1; bounding box: 74×29×50 Å

pLDDT: mean 72.61, std 13.28, range [44.84, 92.12]

Foldseek 3Di:
DAKDWDKDWDPDPVVDAIWIKIWTGRVDPPDPGTDIDIGHPVRVVVVVVVVVVVVVVVVVVVVVVVPPPPPPPPPVVVVPVVVDDDD